Protein AF-A0A1I7TNX5-F1 (afdb_monomer_lite)

Structure (mmCIF, N/CA/C/O backbone):
data_AF-A0A1I7TNX5-F1
#
_entry.id   AF-A0A1I7TNX5-F1
#
loop_
_atom_site.group_PDB
_atom_site.id
_atom_site.type_symbol
_atom_site.label_atom_id
_atom_site.label_alt_id
_atom_site.label_comp_id
_atom_site.label_asym_id
_atom_site.label_entity_id
_atom_site.label_seq_id
_atom_site.pdbx_PDB_ins_code
_atom_site.Cartn_x
_atom_site.Cartn_y
_atom_site.Cartn_z
_atom_site.occupancy
_atom_site.B_iso_or_equiv
_atom_site.auth_seq_id
_atom_site.auth_comp_id
_atom_site.auth_asym_id
_atom_site.auth_atom_id
_atom_site.pdbx_PDB_model_num
ATOM 1 N N . MET A 1 1 ? -37.235 -33.288 16.987 1.00 38.38 1 MET A N 1
ATOM 2 C CA . MET A 1 1 ? -37.243 -32.022 17.746 1.00 38.38 1 MET A CA 1
ATOM 3 C C . MET A 1 1 ? -36.461 -31.014 16.923 1.00 38.38 1 MET A C 1
ATOM 5 O O . MET A 1 1 ? -35.243 -31.082 16.894 1.00 38.38 1 MET A O 1
ATOM 9 N N . VAL A 1 2 ? -37.167 -30.202 16.139 1.00 33.69 2 VAL A N 1
ATOM 10 C CA . VAL A 1 2 ? -36.585 -29.165 15.278 1.00 33.69 2 VAL A CA 1
ATOM 11 C C . VAL A 1 2 ? -36.955 -27.846 15.932 1.00 33.69 2 VAL A C 1
ATOM 13 O O . VAL A 1 2 ? -38.139 -27.547 16.067 1.00 33.69 2 VAL A O 1
ATOM 16 N N . VAL A 1 3 ? -35.959 -27.113 16.420 1.00 40.59 3 VAL A N 1
ATOM 17 C CA . VAL A 1 3 ? -36.175 -25.770 16.958 1.00 40.59 3 VAL A CA 1
ATOM 18 C C . VAL A 1 3 ? -36.144 -24.814 15.774 1.00 40.59 3 VAL A C 1
ATOM 20 O O . VAL A 1 3 ? -35.089 -24.525 15.219 1.00 40.59 3 VAL A O 1
ATOM 23 N N . LEU A 1 4 ? -37.336 -24.389 15.365 1.00 44.91 4 LEU A N 1
ATOM 24 C CA . LEU A 1 4 ? -37.563 -23.290 14.439 1.00 44.91 4 LEU A CA 1
ATOM 25 C C . LEU A 1 4 ? -37.345 -21.974 15.195 1.00 44.91 4 LEU A C 1
ATOM 27 O O . LEU A 1 4 ? -38.211 -21.553 15.958 1.00 44.91 4 LEU A O 1
ATOM 31 N N . CYS A 1 5 ? -36.212 -21.320 14.961 1.00 46.84 5 CYS A N 1
ATOM 32 C CA . CYS A 1 5 ? -36.101 -19.873 15.105 1.00 46.84 5 CYS A CA 1
ATOM 33 C C . CYS A 1 5 ? -35.783 -19.326 13.715 1.00 46.84 5 CYS A C 1
ATOM 35 O O . CYS A 1 5 ? -34.717 -19.600 13.178 1.00 46.84 5 CYS A O 1
ATOM 37 N N . SER A 1 6 ? -36.771 -18.633 13.148 1.00 45.72 6 SER A N 1
ATOM 38 C CA . SER A 1 6 ? -36.735 -17.770 11.962 1.00 45.72 6 SER A CA 1
ATOM 39 C C . SER A 1 6 ? -35.336 -17.436 11.436 1.00 45.72 6 SER A C 1
ATOM 41 O O . SER A 1 6 ? -34.533 -16.843 12.158 1.00 45.72 6 SER A O 1
ATOM 43 N N . ASP A 1 7 ? -35.104 -17.773 10.166 1.00 41.88 7 ASP A N 1
ATOM 44 C CA . ASP A 1 7 ? -33.885 -17.545 9.388 1.00 41.88 7 ASP A CA 1
ATOM 45 C C . ASP A 1 7 ? -33.467 -16.064 9.353 1.00 41.88 7 ASP A C 1
ATOM 47 O O . ASP A 1 7 ? -33.683 -15.342 8.380 1.00 41.88 7 ASP A O 1
ATOM 51 N N . ILE A 1 8 ? -32.826 -15.594 10.420 1.00 45.19 8 ILE A N 1
ATOM 52 C CA . ILE A 1 8 ? -31.963 -14.420 10.378 1.00 45.19 8 ILE A CA 1
ATOM 53 C C . ILE A 1 8 ? -30.569 -14.951 10.075 1.00 45.19 8 ILE A C 1
ATOM 55 O O . ILE A 1 8 ? -29.835 -15.387 10.962 1.00 45.19 8 ILE A O 1
ATOM 59 N N . VAL A 1 9 ? -30.188 -14.904 8.801 1.00 44.41 9 VAL A N 1
ATOM 60 C CA . VAL A 1 9 ? -28.773 -14.924 8.437 1.00 44.41 9 VAL A CA 1
ATOM 61 C C . VAL A 1 9 ? -28.181 -13.633 8.997 1.00 44.41 9 VAL A C 1
ATOM 63 O O . VAL A 1 9 ? -28.333 -12.565 8.406 1.00 44.41 9 VAL A O 1
ATOM 66 N N . PHE A 1 10 ? -27.537 -13.708 10.162 1.00 41.28 10 PHE A N 1
ATOM 67 C CA . PHE A 1 10 ? -26.673 -12.631 10.633 1.00 41.28 10 PHE A CA 1
ATOM 68 C C . PHE A 1 10 ? -25.491 -12.543 9.664 1.00 41.28 10 PHE A C 1
ATOM 70 O O . PHE A 1 10 ? -24.465 -13.198 9.837 1.00 41.28 10 PHE A O 1
ATOM 77 N N . VAL A 1 11 ? -25.634 -11.733 8.615 1.00 52.12 11 VAL A N 1
ATOM 78 C CA . VAL A 1 11 ? -24.480 -11.195 7.899 1.00 52.12 11 VAL A CA 1
ATOM 79 C C . VAL A 1 11 ? -23.833 -10.234 8.886 1.00 52.12 11 VAL A C 1
ATOM 81 O O . VAL A 1 11 ? -24.220 -9.073 8.951 1.00 52.12 11 VAL A O 1
ATOM 84 N N . LEU A 1 12 ? -22.927 -10.728 9.732 1.00 57.03 12 LEU A N 1
ATOM 85 C CA . LEU A 1 12 ? -22.100 -9.857 10.562 1.00 57.03 12 LEU A CA 1
ATOM 86 C C . LEU A 1 12 ? -21.325 -8.952 9.594 1.00 57.03 12 LEU A C 1
ATOM 88 O O . LEU A 1 12 ? -20.493 -9.466 8.838 1.00 57.03 12 LEU A O 1
ATOM 92 N N . PRO A 1 13 ? -21.629 -7.641 9.532 1.00 75.00 13 PRO A N 1
ATOM 93 C CA . PRO A 1 13 ? -20.885 -6.747 8.665 1.00 75.00 13 PRO A CA 1
ATOM 94 C C . PRO A 1 13 ? -19.426 -6.787 9.113 1.00 75.00 13 PRO A C 1
ATOM 96 O O . PRO A 1 13 ? -19.141 -6.821 10.310 1.00 75.00 13 PRO A O 1
ATOM 99 N N . CYS A 1 14 ? -18.505 -6.840 8.150 1.00 82.00 14 CYS A N 1
ATOM 100 C CA . CYS A 1 14 ? -17.076 -6.832 8.439 1.00 82.00 14 CYS A CA 1
ATOM 101 C C . CYS A 1 14 ? -16.762 -5.660 9.393 1.00 82.00 14 CYS A C 1
ATOM 103 O O . CYS A 1 14 ? -17.048 -4.516 9.034 1.00 82.00 14 CYS A O 1
ATOM 105 N N . PRO A 1 15 ? -16.228 -5.926 10.601 1.00 87.62 15 PRO A N 1
ATOM 106 C CA . PRO A 1 15 ? -16.150 -4.926 11.667 1.00 87.62 15 PRO A CA 1
ATOM 107 C C . PRO A 1 15 ? -15.050 -3.892 11.420 1.00 87.62 15 PRO A C 1
ATOM 109 O O . PRO A 1 15 ? -14.964 -2.900 12.137 1.00 87.62 15 PRO A O 1
ATOM 112 N N . CYS A 1 16 ? -14.198 -4.128 10.420 1.00 89.94 16 CYS A N 1
ATOM 113 C CA . CYS A 1 16 ? -13.087 -3.251 10.126 1.00 89.94 16 CYS A CA 1
ATOM 114 C C . CYS A 1 16 ? -13.514 -1.955 9.442 1.00 89.94 16 CYS A C 1
ATOM 116 O O . CYS A 1 16 ? -14.254 -1.960 8.455 1.00 89.94 16 CYS A O 1
ATOM 118 N N . THR A 1 17 ? -12.959 -0.846 9.928 1.00 89.69 17 THR A N 1
ATOM 119 C CA . THR A 1 17 ? -13.123 0.470 9.298 1.00 89.69 17 THR A CA 1
ATOM 120 C C . THR A 1 17 ? -12.538 0.450 7.878 1.00 89.69 17 THR A C 1
ATOM 122 O O . THR A 1 17 ? -11.402 0.001 7.720 1.00 89.69 17 THR A O 1
ATOM 125 N N . PRO A 1 18 ? -13.257 0.927 6.845 1.00 88.31 18 PRO A N 1
ATOM 126 C CA . PRO A 1 18 ? -12.749 0.959 5.474 1.00 88.31 18 PRO A CA 1
ATOM 127 C C . PRO A 1 18 ? -11.436 1.736 5.328 1.00 88.31 18 PRO A C 1
ATOM 129 O O . PRO A 1 18 ? -11.254 2.782 5.946 1.00 88.31 18 PRO A O 1
ATOM 132 N N . VAL A 1 19 ? -10.557 1.241 4.455 1.00 91.50 19 VAL A N 1
ATOM 133 C CA . VAL A 1 19 ? -9.309 1.919 4.078 1.00 91.50 19 VAL A CA 1
ATOM 134 C C . VAL A 1 19 ? -9.602 2.971 3.012 1.00 91.50 19 VAL A C 1
ATOM 136 O O . VAL A 1 19 ? -10.306 2.693 2.039 1.00 91.50 19 VAL A O 1
ATOM 139 N N . LEU A 1 20 ? -9.035 4.161 3.166 1.00 92.00 20 LEU A N 1
ATOM 140 C CA . LEU A 1 20 ? -9.136 5.261 2.211 1.00 92.00 20 LEU A CA 1
ATOM 141 C C . LEU A 1 20 ? -7.831 5.435 1.421 1.00 92.00 20 LEU A C 1
ATOM 143 O O . LEU A 1 20 ? -6.852 4.710 1.599 1.00 92.00 20 LEU A O 1
ATOM 147 N N . THR A 1 21 ? -7.826 6.389 0.497 1.00 92.00 21 THR A N 1
ATOM 148 C CA . THR A 1 21 ? -6.630 6.757 -0.267 1.00 92.00 21 THR A CA 1
ATOM 149 C C . THR A 1 21 ? -6.044 8.051 0.246 1.00 92.00 21 THR A C 1
ATOM 151 O O . THR A 1 21 ? -6.786 9.011 0.445 1.00 92.00 21 THR A O 1
ATOM 154 N N . ILE A 1 22 ? -4.718 8.110 0.315 1.00 92.44 22 ILE A N 1
ATOM 155 C CA . ILE A 1 22 ? -4.005 9.360 0.579 1.00 92.44 22 ILE A CA 1
ATOM 156 C C . ILE A 1 22 ? -4.209 10.288 -0.626 1.00 92.44 22 ILE A C 1
ATOM 158 O O . ILE A 1 22 ? -3.890 9.915 -1.754 1.00 92.44 22 ILE A O 1
ATOM 162 N N . GLN A 1 23 ? -4.761 11.482 -0.398 1.00 84.69 23 GLN A N 1
ATOM 163 C CA . GLN A 1 23 ? -5.118 12.432 -1.468 1.00 84.69 23 GLN A CA 1
ATOM 164 C C . GLN A 1 23 ? -4.095 13.559 -1.677 1.00 84.69 23 GLN A C 1
ATOM 166 O O . GLN A 1 23 ? -4.121 14.225 -2.708 1.00 84.69 23 GLN A O 1
ATOM 171 N N . ASN A 1 24 ? -3.214 13.819 -0.706 1.00 81.81 24 ASN A N 1
ATOM 172 C CA . ASN A 1 24 ? -2.269 14.940 -0.748 1.00 81.81 24 ASN A CA 1
ATOM 173 C C . ASN A 1 24 ? -0.895 14.516 -0.206 1.00 81.81 24 ASN A C 1
ATOM 175 O O . ASN A 1 24 ? -0.812 13.741 0.744 1.00 81.81 24 ASN A O 1
ATOM 179 N N . THR A 1 25 ? 0.183 15.057 -0.773 1.00 76.69 25 THR A N 1
ATOM 180 C CA . THR A 1 25 ? 1.563 14.854 -0.308 1.00 76.69 25 THR A CA 1
ATOM 181 C C . THR A 1 25 ? 1.789 15.317 1.125 1.00 76.69 25 THR A C 1
ATOM 183 O O . THR A 1 25 ? 2.547 14.684 1.856 1.00 76.69 25 THR A O 1
ATOM 186 N N . THR A 1 26 ? 1.106 16.377 1.568 1.00 82.94 26 THR A N 1
ATOM 187 C CA . THR A 1 26 ? 1.220 16.868 2.951 1.00 82.94 26 THR A CA 1
ATOM 188 C C . THR A 1 26 ? 0.644 15.893 3.970 1.00 82.94 26 THR A C 1
ATOM 190 O O . THR A 1 26 ? 1.084 15.897 5.117 1.00 82.94 26 THR A O 1
ATOM 193 N N . ALA A 1 27 ? -0.294 15.034 3.558 1.00 81.75 27 ALA A N 1
ATOM 194 C CA . ALA A 1 27 ? -0.857 14.003 4.422 1.00 81.75 27 ALA A CA 1
ATOM 195 C C . ALA A 1 27 ? 0.149 12.880 4.709 1.00 81.75 27 ALA A C 1
ATOM 197 O O . ALA A 1 27 ? 0.018 12.195 5.719 1.00 81.75 27 ALA A O 1
ATOM 198 N N . CYS A 1 28 ? 1.180 12.710 3.868 1.00 88.62 28 CYS A N 1
ATOM 199 C CA . CYS A 1 28 ? 2.212 11.708 4.104 1.00 88.62 28 CYS A CA 1
ATOM 200 C C . CYS A 1 28 ? 3.641 12.233 3.862 1.00 88.62 28 CYS A C 1
ATOM 202 O O . CYS A 1 28 ? 4.263 11.917 2.844 1.00 88.62 28 CYS A O 1
ATOM 204 N N . PRO A 1 29 ? 4.219 12.982 4.824 1.00 89.25 29 PRO A N 1
ATOM 205 C CA . PRO A 1 29 ? 5.562 13.554 4.700 1.00 89.25 29 PRO A CA 1
ATOM 206 C C . PRO A 1 29 ? 6.672 12.517 4.477 1.00 89.25 29 PRO A C 1
ATOM 208 O O . PRO A 1 29 ? 7.672 12.822 3.831 1.00 89.25 29 PRO A O 1
ATOM 211 N N . ALA A 1 30 ? 6.492 11.279 4.960 1.00 91.00 30 ALA A N 1
ATOM 212 C CA . ALA A 1 30 ? 7.470 10.202 4.789 1.00 91.00 30 ALA A CA 1
ATOM 213 C C . ALA A 1 30 ? 7.681 9.800 3.317 1.00 91.00 30 ALA A C 1
ATOM 215 O O . ALA A 1 30 ? 8.687 9.170 2.997 1.00 91.00 30 ALA A O 1
ATOM 216 N N . ALA A 1 31 ? 6.770 10.184 2.414 1.00 88.12 31 ALA A N 1
ATOM 217 C CA . ALA A 1 31 ? 6.924 9.986 0.976 1.00 88.12 31 ALA A CA 1
ATOM 218 C C . ALA A 1 31 ? 7.904 10.982 0.317 1.00 88.12 31 ALA A C 1
ATOM 220 O O . ALA A 1 31 ? 8.084 10.942 -0.898 1.00 88.12 31 ALA A O 1
ATOM 221 N N . ASN A 1 32 ? 8.560 11.861 1.088 1.00 88.44 32 ASN A N 1
ATOM 222 C CA . ASN A 1 32 ? 9.643 12.747 0.636 1.00 88.44 32 ASN A CA 1
ATOM 223 C C . ASN A 1 32 ? 9.277 13.617 -0.582 1.00 88.44 32 ASN A C 1
ATOM 225 O O . ASN A 1 32 ? 10.067 13.776 -1.509 1.00 88.44 32 ASN A O 1
ATOM 229 N N . GLY A 1 33 ? 8.061 14.171 -0.591 1.00 84.75 33 GLY A N 1
ATOM 230 C CA . GLY A 1 33 ? 7.584 15.065 -1.653 1.00 84.75 33 GLY A CA 1
ATOM 231 C C . GLY A 1 33 ? 7.073 14.367 -2.918 1.00 84.75 33 GLY A C 1
ATOM 232 O O . GLY A 1 33 ? 6.608 15.059 -3.826 1.00 84.75 33 GLY A O 1
ATOM 233 N N . LYS A 1 34 ? 7.106 13.029 -2.975 1.00 89.81 34 LYS A N 1
ATOM 234 C CA . LYS A 1 34 ? 6.461 12.252 -4.043 1.00 89.81 34 LYS A CA 1
ATOM 235 C C . LYS A 1 34 ? 4.948 12.421 -4.013 1.00 89.81 34 LYS A C 1
ATOM 237 O O . LYS A 1 34 ? 4.366 12.630 -2.947 1.00 89.81 34 LYS A O 1
ATOM 242 N N . GLN A 1 35 ? 4.310 12.297 -5.171 1.00 91.62 35 GLN A N 1
ATOM 243 C CA . GLN A 1 35 ? 2.867 12.488 -5.316 1.00 91.62 35 GLN A CA 1
ATOM 244 C C . GLN A 1 35 ? 2.117 11.177 -5.069 1.00 91.62 35 GLN A C 1
ATOM 246 O O . GLN A 1 35 ? 2.520 10.147 -5.618 1.00 91.62 35 GLN A O 1
ATOM 251 N N . PRO A 1 36 ? 1.032 11.175 -4.268 1.00 92.38 36 PRO A N 1
ATOM 252 C CA . PRO A 1 36 ? 0.213 9.989 -4.125 1.00 92.38 36 PRO A CA 1
ATOM 253 C C . PRO A 1 36 ? -0.504 9.699 -5.443 1.00 92.38 36 PRO A C 1
ATOM 255 O O . PRO A 1 36 ? -1.026 10.577 -6.127 1.00 92.38 36 PRO A O 1
ATOM 258 N N . PHE A 1 37 ? -0.560 8.423 -5.769 1.00 89.69 37 PHE A N 1
ATOM 259 C CA . PHE A 1 37 ? -1.265 7.872 -6.895 1.00 89.69 37 PHE A CA 1
ATOM 260 C C . PHE A 1 37 ? -2.115 6.707 -6.431 1.00 89.69 37 PHE A C 1
ATOM 262 O O . PHE A 1 37 ? -1.681 5.797 -5.718 1.00 89.69 37 PHE A O 1
ATOM 269 N N . THR A 1 38 ? -3.348 6.722 -6.904 1.00 78.62 38 THR A N 1
ATOM 270 C CA . THR A 1 38 ? -4.265 5.614 -6.746 1.00 78.62 38 THR A CA 1
ATOM 271 C C . THR A 1 38 ? -5.119 5.518 -7.994 1.00 78.62 38 THR A C 1
ATOM 273 O O . THR A 1 38 ? -5.691 6.504 -8.458 1.00 78.62 38 THR A O 1
ATOM 276 N N . VAL A 1 39 ? -5.204 4.320 -8.571 1.00 73.75 39 VAL A N 1
ATOM 277 C CA . VAL A 1 39 ? -6.064 4.090 -9.739 1.00 73.75 39 VAL A CA 1
ATOM 278 C C . VAL A 1 39 ? -7.532 4.183 -9.322 1.00 73.75 39 VAL A C 1
ATOM 280 O O . VAL A 1 39 ? -8.371 4.629 -10.104 1.00 73.75 39 VAL A O 1
ATOM 283 N N . ARG A 1 40 ? -7.852 3.710 -8.107 1.00 77.19 40 ARG A N 1
ATOM 284 C CA . ARG A 1 40 ? -9.202 3.640 -7.534 1.00 77.19 40 ARG A CA 1
ATOM 285 C C . ARG A 1 40 ? -9.136 3.625 -6.011 1.00 77.19 40 ARG A C 1
ATOM 287 O O . ARG A 1 40 ? -8.222 3.039 -5.438 1.00 77.19 40 ARG A O 1
ATOM 294 N N . THR A 1 41 ? -10.165 4.167 -5.367 1.00 79.19 41 THR A N 1
ATOM 295 C CA . THR A 1 41 ? -10.388 3.986 -3.928 1.00 79.19 41 THR A CA 1
ATOM 296 C C . THR A 1 41 ? -10.384 2.491 -3.565 1.00 79.19 41 THR A C 1
ATOM 298 O O . THR A 1 41 ? -10.972 1.703 -4.318 1.00 79.19 41 THR A O 1
ATOM 301 N N . PRO A 1 42 ? -9.738 2.084 -2.449 1.00 82.31 42 PRO A N 1
ATOM 302 C CA . PRO A 1 42 ? -9.768 0.724 -1.947 1.00 82.31 42 PRO A CA 1
ATOM 303 C C . PRO A 1 42 ? -11.190 0.189 -1.929 1.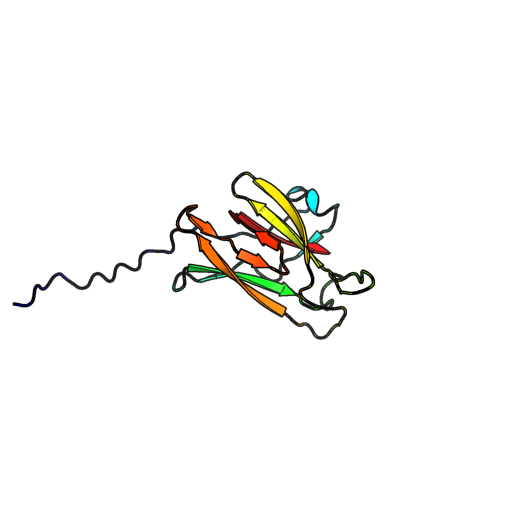00 82.31 42 PRO A C 1
ATOM 305 O O . PRO A 1 42 ? -12.111 0.817 -1.406 1.00 82.31 42 PRO A O 1
ATOM 308 N N . TYR A 1 43 ? -11.374 -0.979 -2.528 1.00 83.38 43 TYR A N 1
ATOM 309 C CA . TYR A 1 43 ? -12.675 -1.614 -2.559 1.00 83.38 43 TYR A CA 1
ATOM 310 C C . TYR A 1 43 ? -12.847 -2.491 -1.321 1.00 83.38 43 TYR A C 1
ATOM 312 O O . TYR A 1 43 ? -12.047 -3.394 -1.068 1.00 83.38 43 TYR A O 1
ATOM 320 N N . PHE A 1 44 ? -13.913 -2.244 -0.567 1.00 82.69 44 PHE A N 1
ATOM 321 C CA . PHE A 1 44 ? -14.282 -3.037 0.597 1.00 82.69 44 PHE A CA 1
ATOM 322 C C . PHE A 1 44 ? -15.108 -4.261 0.175 1.00 82.69 44 PHE A C 1
ATOM 324 O O . PHE A 1 44 ? -16.277 -4.156 -0.199 1.00 82.69 44 PHE A O 1
ATOM 331 N N . LEU A 1 45 ? -14.498 -5.446 0.242 1.00 81.94 45 LEU A N 1
ATOM 332 C CA . LEU A 1 45 ? -15.157 -6.735 0.014 1.00 81.94 45 LEU A CA 1
ATOM 333 C C . LEU A 1 45 ? -15.849 -7.193 1.299 1.00 81.94 45 LEU A C 1
ATOM 335 O O . LEU A 1 45 ? -15.308 -8.022 2.032 1.00 81.94 45 LEU A O 1
ATOM 339 N N . ALA A 1 46 ? -17.060 -6.697 1.554 1.00 73.38 46 ALA A N 1
ATOM 340 C CA . ALA A 1 46 ? -17.816 -7.013 2.771 1.00 73.38 46 ALA A CA 1
ATOM 341 C C . ALA A 1 46 ? -18.010 -8.527 3.001 1.00 73.38 46 ALA A C 1
ATOM 343 O O . ALA A 1 46 ? -17.895 -8.993 4.129 1.00 73.38 46 ALA A O 1
ATOM 344 N N . SER A 1 47 ? -18.221 -9.311 1.935 1.00 76.94 47 SER A N 1
ATOM 345 C CA . SER A 1 47 ? -18.441 -10.767 2.015 1.00 76.94 47 SER A CA 1
ATOM 346 C C . SER A 1 47 ? -17.216 -11.575 2.444 1.00 76.94 47 SER A C 1
ATOM 348 O O . SER A 1 47 ? -17.354 -12.716 2.875 1.00 76.94 47 SER A O 1
ATOM 350 N N . ARG A 1 48 ? -16.012 -11.011 2.297 1.00 82.00 48 ARG A N 1
ATOM 351 C CA . ARG A 1 48 ? -14.745 -11.666 2.661 1.00 82.00 48 ARG A CA 1
ATOM 352 C C . ARG A 1 48 ? -13.942 -10.883 3.695 1.00 82.00 48 ARG A C 1
ATOM 354 O O . ARG A 1 48 ? -12.868 -11.328 4.073 1.00 82.00 48 ARG A O 1
ATOM 361 N N . CYS A 1 49 ? -14.458 -9.734 4.122 1.00 87.88 49 CYS A N 1
ATOM 362 C CA . CYS A 1 49 ? -13.815 -8.820 5.051 1.00 87.88 49 CYS A CA 1
ATOM 363 C C . CYS A 1 49 ? -12.372 -8.473 4.632 1.00 87.88 49 CYS A C 1
ATOM 365 O O . CYS A 1 49 ? -11.424 -8.615 5.403 1.00 87.88 49 CYS A O 1
ATOM 367 N N . PHE A 1 50 ? -12.224 -8.033 3.373 1.00 91.56 50 PHE A N 1
ATOM 368 C CA . PHE A 1 50 ? -10.960 -7.557 2.801 1.00 91.56 50 PHE A CA 1
ATOM 369 C C . PHE A 1 50 ? -11.074 -6.112 2.318 1.00 91.56 50 PHE A C 1
ATOM 371 O O . PHE A 1 50 ? -12.067 -5.745 1.686 1.00 91.56 50 PHE A O 1
ATOM 378 N N . ALA A 1 51 ? -10.007 -5.339 2.498 1.00 91.44 51 ALA A N 1
ATOM 379 C CA . ALA A 1 51 ? -9.765 -4.129 1.722 1.00 91.44 51 ALA A CA 1
ATOM 380 C C . ALA A 1 51 ? -8.879 -4.479 0.518 1.00 91.44 51 ALA A C 1
ATOM 382 O O . ALA A 1 51 ? -7.763 -4.970 0.679 1.00 91.44 51 ALA A O 1
ATOM 383 N N . SER A 1 52 ? -9.377 -4.269 -0.698 1.00 91.56 52 SER A N 1
ATOM 384 C CA . SER A 1 52 ? -8.621 -4.498 -1.931 1.00 91.56 52 SER A CA 1
ATOM 385 C C . SER A 1 52 ? -8.053 -3.194 -2.473 1.00 91.56 52 SER A C 1
ATOM 387 O O . SER A 1 52 ? -8.820 -2.302 -2.833 1.00 91.56 52 SER A O 1
ATOM 389 N N . ILE A 1 53 ? -6.734 -3.121 -2.634 1.00 90.25 53 ILE A N 1
ATOM 390 C CA . ILE A 1 53 ? -6.044 -2.006 -3.294 1.00 90.25 53 ILE A CA 1
ATOM 391 C C . ILE A 1 53 ? -5.440 -2.478 -4.614 1.00 90.25 53 ILE A C 1
ATOM 393 O O . ILE A 1 53 ? -4.965 -3.610 -4.728 1.00 90.25 53 ILE A O 1
ATOM 397 N N . ILE A 1 54 ? -5.499 -1.611 -5.623 1.00 90.31 54 ILE A N 1
ATOM 398 C CA . ILE A 1 54 ? -4.908 -1.846 -6.939 1.00 90.31 54 ILE A CA 1
ATOM 399 C C . ILE A 1 54 ? -3.652 -0.987 -7.052 1.00 90.31 54 ILE A C 1
ATOM 401 O O . ILE A 1 54 ? -3.746 0.239 -7.050 1.00 90.31 54 ILE A O 1
ATOM 405 N N . PHE A 1 55 ? -2.504 -1.640 -7.187 1.00 89.88 55 PHE A N 1
ATOM 406 C CA . PHE A 1 55 ? -1.220 -0.996 -7.448 1.00 89.88 55 PHE A CA 1
ATOM 407 C C . PHE A 1 55 ? -0.853 -1.138 -8.918 1.00 89.88 55 PHE A C 1
ATOM 409 O O . PHE A 1 55 ? -1.109 -2.183 -9.526 1.00 89.88 55 PHE A O 1
ATOM 416 N N . GLU A 1 56 ? -0.241 -0.106 -9.492 1.00 90.56 56 GLU A N 1
ATOM 417 C CA . GLU A 1 56 ? 0.329 -0.209 -10.828 1.00 90.56 56 GLU A CA 1
ATOM 418 C C . GLU A 1 56 ? 1.704 -0.881 -10.732 1.00 90.56 56 GLU A C 1
ATOM 420 O O . GLU A 1 56 ? 2.595 -0.442 -10.006 1.00 90.56 56 GLU A O 1
ATOM 425 N N . ALA A 1 57 ? 1.860 -1.981 -11.462 1.00 89.25 57 ALA A N 1
ATOM 426 C CA . ALA A 1 57 ? 3.065 -2.806 -11.509 1.00 89.25 57 ALA A CA 1
ATOM 427 C C . ALA A 1 57 ? 3.977 -2.448 -12.694 1.00 89.25 57 ALA A C 1
ATOM 429 O O . ALA A 1 57 ? 4.862 -3.218 -13.071 1.00 89.25 57 ALA A O 1
ATOM 430 N N . SER A 1 58 ? 3.699 -1.311 -13.327 1.00 89.12 58 SER A N 1
ATOM 431 C CA . SER A 1 58 ? 4.362 -0.794 -14.518 1.00 89.12 58 SER A CA 1
ATOM 432 C C . SER A 1 58 ? 4.444 0.733 -14.436 1.00 89.12 58 SER A C 1
ATOM 434 O O . SER A 1 58 ? 3.806 1.330 -13.575 1.00 89.12 58 SER A O 1
ATOM 436 N N . ASN A 1 59 ? 5.183 1.363 -15.343 1.00 88.06 59 ASN A N 1
ATOM 437 C CA . ASN A 1 59 ? 5.292 2.817 -15.474 1.00 88.06 59 ASN A CA 1
ATOM 438 C C . ASN A 1 59 ? 4.394 3.353 -16.606 1.00 88.06 59 ASN A C 1
ATOM 440 O O . ASN A 1 59 ? 4.813 4.200 -17.393 1.00 88.06 59 ASN A O 1
ATOM 444 N N . PHE A 1 60 ? 3.185 2.807 -16.771 1.00 88.06 60 PHE A N 1
ATOM 445 C CA . PHE A 1 60 ? 2.324 3.181 -17.895 1.00 88.06 60 PHE A CA 1
ATOM 446 C C . PHE A 1 60 ? 1.701 4.567 -17.695 1.00 88.06 60 PHE A C 1
ATOM 448 O O . PHE A 1 60 ? 1.666 5.357 -18.636 1.00 88.06 60 PHE A O 1
ATOM 455 N N . ARG A 1 61 ? 1.222 4.880 -16.484 1.00 88.56 61 ARG A N 1
ATOM 456 C CA . ARG A 1 61 ? 0.632 6.196 -16.171 1.00 88.56 61 ARG A CA 1
ATOM 457 C C . ARG A 1 61 ? 1.617 7.198 -15.599 1.00 88.56 61 ARG A C 1
ATOM 459 O O . ARG A 1 61 ? 1.504 8.378 -15.909 1.00 88.56 61 ARG A O 1
ATOM 466 N N . GLN A 1 62 ? 2.514 6.746 -14.729 1.00 90.81 62 GLN A N 1
ATOM 467 C CA . GLN A 1 62 ? 3.511 7.581 -14.058 1.00 90.81 62 GLN A CA 1
ATOM 468 C C . GLN A 1 62 ? 4.813 6.804 -13.881 1.00 90.81 62 GLN A C 1
ATOM 470 O O . GLN A 1 62 ? 4.848 5.584 -14.033 1.00 90.81 62 GLN A O 1
ATOM 475 N N . ASN A 1 63 ? 5.880 7.515 -13.526 1.00 89.94 63 ASN A N 1
ATOM 476 C CA . ASN A 1 63 ? 7.178 6.917 -13.245 1.00 89.94 63 ASN A CA 1
ATOM 477 C C . ASN A 1 63 ? 7.284 6.466 -11.775 1.00 89.94 63 ASN A C 1
ATOM 479 O O . ASN A 1 63 ? 7.882 7.146 -10.948 1.00 89.94 63 ASN A O 1
ATOM 483 N N . PHE A 1 64 ? 6.683 5.323 -11.455 1.00 89.69 64 PHE A N 1
ATOM 484 C CA . PHE A 1 64 ? 6.657 4.730 -10.115 1.00 89.69 64 PHE A CA 1
ATOM 485 C C . PHE A 1 64 ? 7.943 4.012 -9.716 1.00 89.69 64 PHE A C 1
ATOM 487 O O . PHE A 1 64 ? 8.198 3.865 -8.519 1.00 89.69 64 PHE A O 1
ATOM 494 N N . PHE A 1 65 ? 8.688 3.488 -10.693 1.00 91.06 65 PHE A N 1
ATOM 495 C CA . PHE A 1 65 ? 9.770 2.540 -10.438 1.00 91.06 65 PHE A CA 1
ATOM 496 C C . PHE A 1 65 ? 11.161 3.141 -10.651 1.00 91.06 65 PHE A C 1
ATOM 498 O O . PHE A 1 65 ? 11.483 3.617 -11.739 1.00 91.06 65 PHE A O 1
ATOM 505 N N . SER A 1 66 ? 12.025 3.012 -9.645 1.00 90.31 66 SER A N 1
ATOM 506 C CA . SER A 1 66 ? 13.466 3.268 -9.740 1.00 90.31 66 SER A CA 1
ATOM 507 C C . SER A 1 66 ? 14.256 1.963 -9.607 1.00 90.31 66 SER A C 1
ATOM 509 O O . SER A 1 66 ? 13.843 1.039 -8.911 1.00 90.31 66 SER A O 1
ATOM 511 N N . PHE A 1 67 ? 15.388 1.849 -10.304 1.00 89.19 67 PHE A N 1
ATOM 512 C CA . PHE A 1 67 ? 16.258 0.674 -10.205 1.00 89.19 67 PHE A CA 1
ATOM 513 C C . PHE A 1 67 ? 17.347 0.910 -9.158 1.00 89.19 67 PHE A C 1
ATOM 515 O O . PHE A 1 67 ? 18.067 1.903 -9.243 1.00 89.19 67 PHE A 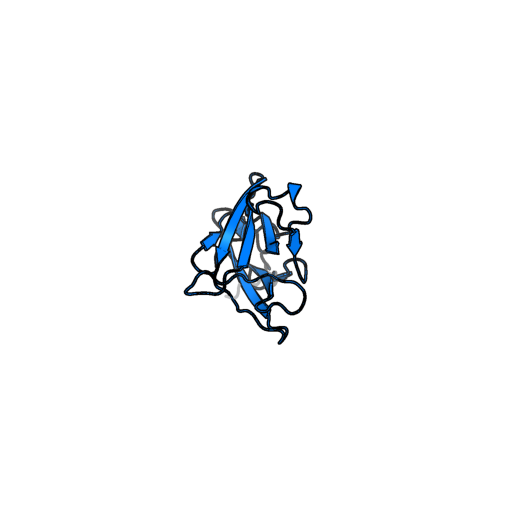O 1
ATOM 522 N N . ASN A 1 68 ? 17.494 -0.001 -8.195 1.00 88.12 68 ASN A N 1
ATOM 523 C CA . ASN A 1 68 ? 18.495 0.121 -7.127 1.00 88.12 68 ASN A CA 1
ATOM 524 C C . ASN A 1 68 ? 19.777 -0.703 -7.362 1.00 88.12 68 ASN A C 1
ATOM 526 O O . ASN A 1 68 ? 20.574 -0.859 -6.442 1.00 88.12 68 ASN A O 1
ATOM 530 N N . GLY A 1 69 ? 19.955 -1.275 -8.557 1.00 86.81 69 GLY A N 1
ATOM 531 C CA . GLY A 1 69 ? 21.048 -2.204 -8.871 1.00 86.81 69 GLY A CA 1
ATOM 532 C C . GLY A 1 69 ? 20.628 -3.677 -8.885 1.00 86.81 69 GLY A C 1
ATOM 533 O O . GLY A 1 69 ? 21.245 -4.465 -9.597 1.00 86.81 69 GLY A O 1
ATOM 534 N N . THR A 1 70 ? 19.547 -4.034 -8.182 1.00 87.12 70 THR A N 1
ATOM 535 C CA . THR A 1 70 ? 19.052 -5.422 -8.088 1.00 87.12 70 THR A CA 1
ATOM 536 C C . THR A 1 70 ? 17.580 -5.539 -8.468 1.00 87.12 70 THR A C 1
ATOM 538 O O . THR A 1 70 ? 17.198 -6.461 -9.181 1.00 87.12 70 THR A O 1
ATOM 541 N N . ASN A 1 71 ? 16.744 -4.609 -8.006 1.00 88.19 71 ASN A N 1
ATOM 542 C CA . ASN A 1 71 ? 15.296 -4.640 -8.173 1.00 88.19 71 ASN A CA 1
ATOM 543 C C . ASN A 1 71 ? 14.766 -3.288 -8.654 1.00 88.19 71 ASN A C 1
ATOM 545 O O . ASN A 1 71 ? 15.371 -2.238 -8.422 1.00 88.19 71 ASN A O 1
ATOM 549 N N . TYR A 1 72 ? 13.589 -3.328 -9.275 1.00 90.38 72 TYR A N 1
ATOM 550 C CA . TYR A 1 72 ? 12.762 -2.146 -9.465 1.00 90.38 72 TYR A CA 1
ATOM 551 C C . TYR A 1 72 ? 11.926 -1.908 -8.210 1.00 90.38 72 TYR A C 1
ATOM 553 O O . TYR A 1 72 ? 11.213 -2.797 -7.748 1.00 90.38 72 TYR A O 1
ATOM 561 N N . LEU A 1 73 ? 12.025 -0.705 -7.662 1.00 91.94 73 LEU A N 1
ATOM 562 C CA . LEU A 1 73 ? 11.380 -0.305 -6.423 1.00 91.94 73 LEU A CA 1
ATOM 563 C C . LEU A 1 73 ? 10.340 0.768 -6.691 1.00 91.94 73 LEU A C 1
ATOM 565 O O . LEU A 1 73 ? 10.610 1.713 -7.424 1.00 91.94 73 LEU A O 1
ATOM 569 N N . THR A 1 74 ? 9.183 0.645 -6.052 1.00 92.56 74 THR A N 1
ATOM 570 C CA . THR A 1 74 ? 8.168 1.698 -5.984 1.00 92.56 74 THR A CA 1
ATOM 571 C C . THR A 1 74 ? 7.910 2.065 -4.533 1.00 92.56 74 THR A C 1
ATOM 573 O O . THR A 1 74 ? 8.000 1.212 -3.649 1.00 92.56 74 THR A O 1
ATOM 576 N N . THR A 1 75 ? 7.593 3.331 -4.278 1.00 93.75 75 THR A N 1
ATOM 577 C CA . THR A 1 75 ? 7.295 3.802 -2.927 1.00 93.75 75 THR A CA 1
ATOM 578 C C . THR A 1 75 ? 5.817 3.591 -2.630 1.00 93.75 75 THR A C 1
ATOM 580 O O . THR A 1 75 ? 4.953 4.090 -3.348 1.00 93.75 75 THR A O 1
ATOM 583 N N . ILE A 1 76 ? 5.520 2.880 -1.548 1.00 93.94 76 ILE A N 1
ATOM 584 C CA . ILE A 1 76 ? 4.176 2.772 -0.978 1.00 93.94 76 ILE A CA 1
ATOM 585 C C . ILE A 1 76 ? 4.161 3.553 0.325 1.00 93.94 76 ILE A C 1
ATOM 587 O O . ILE A 1 76 ? 5.068 3.406 1.145 1.00 93.94 76 ILE A O 1
ATOM 591 N N . GLY A 1 77 ? 3.133 4.373 0.513 1.00 94.19 77 GLY A N 1
ATOM 592 C CA . GLY A 1 77 ? 2.901 5.091 1.757 1.00 94.19 77 GLY A CA 1
ATOM 593 C C . GLY A 1 77 ? 1.538 4.759 2.337 1.00 94.19 77 GLY A C 1
ATOM 594 O O . GLY A 1 77 ? 0.578 4.524 1.601 1.00 94.19 77 GLY A O 1
ATOM 595 N N . TRP A 1 78 ? 1.469 4.727 3.660 1.00 94.75 78 TRP A N 1
ATOM 596 C CA . TRP A 1 78 ? 0.253 4.460 4.406 1.00 94.75 78 TRP A CA 1
ATOM 597 C C . TRP A 1 78 ? 0.175 5.309 5.667 1.00 94.75 78 TRP A C 1
ATOM 599 O O . TRP A 1 78 ? 1.195 5.727 6.215 1.00 94.75 78 TRP A O 1
ATOM 609 N N . ILE A 1 79 ? -1.051 5.556 6.112 1.00 95.12 79 ILE A N 1
ATOM 610 C CA . ILE A 1 79 ? -1.366 6.255 7.354 1.00 95.12 79 ILE A CA 1
ATOM 611 C C . ILE A 1 79 ? -2.093 5.260 8.255 1.00 95.12 79 ILE A C 1
ATOM 613 O O . ILE A 1 79 ? -3.031 4.591 7.806 1.00 95.12 79 ILE A O 1
ATOM 617 N N . ASP A 1 80 ? -1.629 5.129 9.495 1.00 94.19 80 ASP A N 1
ATOM 618 C CA . ASP A 1 80 ? -2.304 4.313 10.506 1.00 94.19 80 ASP A CA 1
ATOM 619 C C . ASP A 1 80 ? -3.498 5.049 11.144 1.00 94.19 80 ASP A C 1
ATOM 621 O O . ASP A 1 80 ? -3.751 6.222 10.858 1.00 94.19 80 ASP A O 1
ATOM 625 N N . SER A 1 81 ? -4.263 4.398 12.025 1.00 91.31 81 SER A N 1
ATOM 626 C CA . SER A 1 81 ? -5.425 5.052 12.643 1.00 91.31 81 SER A CA 1
ATOM 627 C C . SER A 1 81 ? -5.073 6.197 13.596 1.00 91.31 81 SER A C 1
ATOM 629 O O . SER A 1 81 ? -5.955 6.986 13.940 1.00 91.31 81 SER A O 1
ATOM 631 N N . THR A 1 82 ? -3.801 6.330 13.989 1.00 93.38 82 THR A N 1
ATOM 632 C CA . THR A 1 82 ? -3.302 7.452 14.801 1.00 93.38 82 THR A CA 1
ATOM 633 C C . THR A 1 82 ? -2.970 8.686 13.961 1.00 93.38 82 THR A C 1
ATOM 635 O O . THR A 1 82 ? -2.732 9.759 14.514 1.00 93.38 82 THR A O 1
ATOM 638 N N . GLY A 1 83 ? -2.971 8.555 12.631 1.00 91.44 83 GLY A N 1
ATOM 639 C CA . GLY A 1 83 ? -2.557 9.603 11.702 1.00 91.44 83 GLY A CA 1
ATOM 640 C C . GLY A 1 83 ? -1.056 9.597 11.404 1.00 91.44 83 GLY A C 1
ATOM 641 O O . GLY A 1 83 ? -0.556 10.528 10.771 1.00 91.44 83 GLY A O 1
ATOM 642 N N . THR A 1 84 ? -0.314 8.570 11.830 1.00 94.12 84 THR A N 1
ATOM 643 C CA . THR A 1 84 ? 1.121 8.474 11.550 1.00 94.12 84 THR A CA 1
ATOM 644 C C . THR A 1 84 ? 1.340 7.956 10.132 1.00 94.12 84 THR A C 1
ATOM 646 O O . THR A 1 84 ? 0.985 6.826 9.801 1.00 94.12 84 THR A O 1
ATOM 649 N N . CYS A 1 85 ? 1.968 8.780 9.291 1.00 93.81 85 CYS A N 1
ATOM 650 C CA . CYS A 1 85 ? 2.387 8.383 7.948 1.00 93.81 85 CYS A CA 1
ATOM 651 C C . CYS A 1 85 ? 3.698 7.588 7.980 1.00 93.81 85 CYS A C 1
ATOM 653 O O . CYS A 1 85 ? 4.693 7.991 8.589 1.00 93.81 85 CYS A O 1
ATOM 655 N N . GLN A 1 86 ? 3.725 6.501 7.218 1.00 95.50 86 GLN A N 1
ATOM 656 C CA . GLN A 1 86 ? 4.908 5.709 6.924 1.00 95.50 86 GLN A CA 1
ATOM 657 C C . GLN A 1 86 ? 5.024 5.528 5.411 1.00 95.50 86 GLN A C 1
ATOM 659 O O . GLN A 1 86 ? 4.022 5.446 4.709 1.00 95.50 86 GLN A O 1
ATOM 664 N N . ALA A 1 87 ? 6.250 5.457 4.899 1.00 94.69 87 ALA A N 1
ATOM 665 C CA . ALA A 1 87 ? 6.501 5.131 3.500 1.00 94.69 87 ALA A CA 1
ATOM 666 C C . ALA A 1 87 ? 7.707 4.204 3.372 1.00 94.69 87 ALA A C 1
ATOM 668 O O . ALA A 1 87 ? 8.692 4.339 4.108 1.00 94.69 87 ALA A O 1
ATOM 669 N N . ARG A 1 88 ? 7.624 3.237 2.460 1.00 94.81 88 ARG A N 1
ATOM 670 C CA . ARG A 1 88 ? 8.684 2.265 2.184 1.00 94.81 88 ARG A CA 1
ATOM 671 C C . ARG A 1 88 ? 8.741 1.938 0.705 1.00 94.81 88 ARG A C 1
ATOM 673 O O . ARG A 1 88 ? 7.721 1.914 0.020 1.00 94.81 88 ARG A O 1
ATOM 680 N N . ASP A 1 89 ? 9.945 1.629 0.255 1.00 93.62 89 ASP A N 1
ATOM 681 C CA . ASP A 1 89 ? 10.169 1.112 -1.082 1.00 93.62 89 ASP A CA 1
ATOM 682 C C . ASP A 1 89 ? 9.953 -0.402 -1.104 1.00 93.62 89 ASP A C 1
ATOM 684 O O . ASP A 1 89 ? 10.473 -1.133 -0.259 1.00 93.62 89 ASP A O 1
ATOM 688 N N . VAL A 1 90 ? 9.178 -0.871 -2.078 1.00 92.56 90 VAL A N 1
ATOM 689 C CA . VAL A 1 90 ? 8.827 -2.282 -2.262 1.00 92.56 90 VAL A CA 1
ATOM 690 C C . VAL A 1 90 ? 9.019 -2.701 -3.716 1.00 92.56 90 VAL A C 1
ATOM 692 O O . VAL A 1 90 ? 8.851 -1.908 -4.643 1.00 92.56 90 VAL A O 1
ATOM 695 N N . SER A 1 91 ? 9.344 -3.977 -3.921 1.00 91.31 91 SER A N 1
ATOM 696 C CA . SER A 1 91 ? 9.485 -4.578 -5.251 1.00 91.31 91 SER A CA 1
ATOM 697 C C . SER A 1 91 ? 8.192 -5.295 -5.637 1.00 91.31 91 SER A C 1
ATOM 699 O O . SER A 1 91 ? 7.985 -6.456 -5.288 1.00 91.31 91 SER A O 1
ATOM 701 N N . ILE A 1 92 ? 7.281 -4.576 -6.300 1.00 87.75 92 ILE A N 1
ATOM 702 C CA . ILE A 1 92 ? 5.970 -5.099 -6.738 1.00 87.75 92 ILE A CA 1
ATOM 703 C C . ILE A 1 92 ? 5.689 -4.804 -8.216 1.00 87.75 92 ILE A C 1
ATOM 705 O O . ILE A 1 92 ? 4.547 -4.607 -8.618 1.00 87.75 92 ILE A O 1
ATOM 709 N N . GLY A 1 93 ? 6.728 -4.749 -9.044 1.00 86.50 93 GLY A N 1
ATOM 710 C CA . GLY A 1 93 ? 6.588 -4.436 -10.461 1.00 86.50 93 GLY A CA 1
ATOM 711 C C . GLY A 1 93 ? 7.928 -4.168 -11.122 1.00 86.50 93 GLY A C 1
ATOM 712 O O . GLY A 1 93 ? 8.973 -4.595 -10.633 1.00 86.50 93 GLY A O 1
ATOM 713 N N . GLY A 1 94 ? 7.888 -3.470 -12.250 1.00 86.56 94 GLY A N 1
ATOM 714 C CA . GLY A 1 94 ? 9.088 -3.155 -13.002 1.00 86.56 94 GLY A CA 1
ATOM 715 C C . GLY A 1 94 ? 8.918 -1.971 -13.932 1.00 86.56 94 GLY A C 1
ATOM 716 O O . GLY A 1 94 ? 7.820 -1.451 -14.136 1.00 86.56 94 GLY A O 1
ATOM 717 N N . ASN A 1 95 ? 10.034 -1.563 -14.526 1.00 80.50 95 ASN A N 1
ATOM 718 C CA . ASN A 1 95 ? 10.009 -0.544 -15.557 1.00 80.50 95 ASN A CA 1
ATOM 719 C C . ASN A 1 95 ? 9.485 -1.153 -16.867 1.00 80.50 95 ASN A C 1
ATOM 721 O O . ASN A 1 95 ? 10.127 -2.007 -17.474 1.00 80.50 95 ASN A O 1
ATOM 725 N N . GLY A 1 96 ? 8.289 -0.741 -17.273 1.00 78.56 96 GLY A N 1
ATOM 726 C CA . GLY A 1 96 ? 7.615 -1.214 -18.478 1.00 78.56 96 GLY A CA 1
ATOM 727 C C . GLY A 1 96 ? 6.314 -0.452 -18.704 1.00 78.56 96 GLY A C 1
ATOM 728 O O . GLY A 1 96 ? 5.783 0.149 -17.777 1.00 78.56 96 GLY A O 1
ATOM 729 N N . THR A 1 97 ? 5.791 -0.466 -19.928 1.00 77.62 97 THR A N 1
ATOM 730 C CA . THR A 1 97 ? 4.610 0.327 -20.329 1.00 77.62 97 THR A CA 1
ATOM 731 C C . THR A 1 97 ? 3.384 -0.534 -20.639 1.00 77.62 97 THR A C 1
ATOM 733 O O . THR A 1 97 ? 2.420 -0.061 -21.229 1.00 77.62 97 THR A O 1
ATOM 736 N N . ALA A 1 98 ? 3.394 -1.805 -20.230 1.00 81.44 98 ALA A N 1
ATOM 737 C CA . ALA A 1 98 ? 2.328 -2.760 -20.537 1.00 81.44 98 ALA A CA 1
ATOM 738 C C . ALA A 1 98 ? 1.008 -2.512 -19.774 1.00 81.44 98 ALA A C 1
ATOM 740 O O . ALA A 1 98 ? 0.008 -3.158 -20.074 1.00 81.44 98 ALA A O 1
ATOM 741 N N . GLY A 1 99 ? 0.984 -1.598 -18.793 1.00 83.81 99 GLY A N 1
ATOM 742 C CA . GLY A 1 99 ? -0.222 -1.294 -18.017 1.00 83.81 99 GLY A CA 1
ATOM 743 C C . GLY A 1 99 ? -0.625 -2.422 -17.065 1.00 83.81 99 GLY A C 1
ATOM 744 O O . GLY A 1 99 ? -1.808 -2.721 -16.920 1.00 83.81 99 GLY A O 1
ATOM 745 N N . THR A 1 100 ? 0.354 -3.074 -16.436 1.00 88.06 100 THR A N 1
ATOM 746 C CA . THR A 1 100 ? 0.125 -4.184 -15.502 1.00 88.06 100 THR A CA 1
ATOM 747 C C . THR A 1 100 ? -0.316 -3.659 -14.137 1.00 88.06 100 THR A C 1
ATOM 749 O O . THR A 1 100 ? 0.223 -2.666 -13.649 1.00 88.06 100 THR A O 1
ATOM 752 N N . PHE A 1 101 ? -1.247 -4.357 -13.480 1.00 89.44 101 PHE A N 1
ATOM 753 C CA . PHE A 1 101 ? -1.696 -4.027 -12.126 1.00 89.44 101 PHE A CA 1
ATOM 754 C C . PHE A 1 101 ? -1.715 -5.248 -11.216 1.00 89.44 101 PHE A C 1
ATOM 756 O O . PHE A 1 101 ? -2.038 -6.353 -11.656 1.00 89.44 101 PHE A O 1
ATOM 763 N N . TYR A 1 102 ? -1.485 -5.015 -9.927 1.00 88.50 102 TYR A N 1
ATOM 764 C CA . TYR A 1 102 ? -1.691 -6.009 -8.884 1.00 88.50 102 TYR A CA 1
ATOM 765 C C . TYR A 1 102 ? -2.838 -5.613 -7.970 1.00 88.50 102 TYR A C 1
ATOM 767 O O . TYR A 1 102 ? -2.897 -4.496 -7.460 1.00 88.50 102 TYR A O 1
ATOM 775 N N . LYS A 1 103 ? -3.739 -6.567 -7.734 1.00 90.12 103 LYS A N 1
ATOM 776 C CA . LYS A 1 103 ? -4.767 -6.468 -6.703 1.00 90.12 103 LYS A CA 1
ATOM 777 C C . LYS A 1 103 ? -4.243 -7.115 -5.429 1.00 90.12 103 LYS A C 1
ATOM 779 O O . LYS A 1 103 ? -4.035 -8.326 -5.398 1.00 90.12 103 LYS A O 1
ATOM 784 N N . ILE A 1 104 ? -4.089 -6.319 -4.382 1.00 90.38 104 ILE A N 1
ATOM 785 C CA . ILE A 1 104 ? -3.635 -6.769 -3.067 1.00 90.38 104 ILE A CA 1
ATOM 786 C C . ILE A 1 104 ? -4.807 -6.682 -2.098 1.00 90.38 104 ILE A C 1
ATOM 788 O O . ILE A 1 104 ? -5.509 -5.673 -2.058 1.00 90.38 104 ILE A O 1
ATOM 792 N N . ASN A 1 105 ? -5.035 -7.755 -1.345 1.00 92.88 105 ASN A N 1
ATOM 793 C CA . ASN A 1 105 ? -6.095 -7.823 -0.345 1.00 92.88 105 ASN A CA 1
ATOM 794 C C . ASN A 1 105 ? -5.479 -7.733 1.047 1.00 92.88 105 ASN A C 1
ATOM 796 O O . ASN A 1 105 ? -4.602 -8.525 1.382 1.00 92.88 105 ASN A O 1
ATOM 800 N N . PHE A 1 106 ? -5.991 -6.817 1.855 1.00 92.88 106 PHE A N 1
ATOM 801 C CA . PHE A 1 106 ? -5.636 -6.667 3.255 1.00 92.88 106 PHE A CA 1
ATOM 802 C C . PHE A 1 106 ? -6.748 -7.294 4.104 1.00 92.88 106 PHE A C 1
ATOM 804 O O . PHE A 1 106 ? -7.894 -6.839 3.998 1.00 92.88 106 PHE A O 1
ATOM 811 N N . PRO A 1 107 ? -6.476 -8.372 4.866 1.00 93.50 107 PRO A N 1
ATOM 812 C CA . PRO A 1 107 ? -7.410 -8.922 5.849 1.00 93.50 107 PRO A CA 1
ATOM 813 C C . PRO A 1 107 ? -7.758 -7.926 6.947 1.00 93.50 107 PRO A C 1
ATOM 815 O O . PRO A 1 107 ? -6.951 -7.087 7.340 1.00 93.50 107 PRO A O 1
ATOM 818 N N . CYS A 1 108 ? -8.982 -8.061 7.446 1.00 92.50 108 CYS A N 1
ATOM 819 C CA . CYS A 1 108 ? -9.400 -7.453 8.695 1.00 92.50 108 CYS A CA 1
ATOM 820 C C . CYS A 1 108 ? -8.758 -8.189 9.874 1.00 92.50 108 CYS A C 1
ATOM 822 O O . CYS A 1 108 ? -8.916 -9.403 10.017 1.00 92.50 108 CYS A O 1
ATOM 824 N N . ASP A 1 109 ? -8.060 -7.451 10.724 1.00 91.12 109 ASP A N 1
ATOM 825 C CA . ASP A 1 109 ? -7.602 -7.913 12.022 1.00 91.12 109 ASP A CA 1
ATOM 826 C C . ASP A 1 109 ? -8.703 -7.651 13.056 1.00 91.12 109 ASP A C 1
ATOM 828 O O . ASP A 1 109 ? -9.077 -6.510 13.328 1.00 91.12 109 ASP A O 1
ATOM 832 N N . LEU A 1 110 ? -9.243 -8.726 13.632 1.00 87.38 110 LEU A N 1
ATOM 833 C CA . LEU A 1 110 ? -10.340 -8.658 14.599 1.00 87.38 110 LEU A CA 1
ATOM 834 C C . LEU A 1 110 ? -9.904 -8.136 15.975 1.00 87.38 110 LEU A C 1
ATOM 836 O O . LEU A 1 110 ? -10.763 -7.760 16.767 1.00 87.38 110 LEU A O 1
ATOM 840 N N . SER A 1 111 ? -8.601 -8.107 16.267 1.00 87.94 111 SER A N 1
ATOM 841 C CA . SER A 1 111 ? -8.081 -7.563 17.526 1.00 87.94 111 SER A CA 1
ATOM 842 C C . SER A 1 111 ?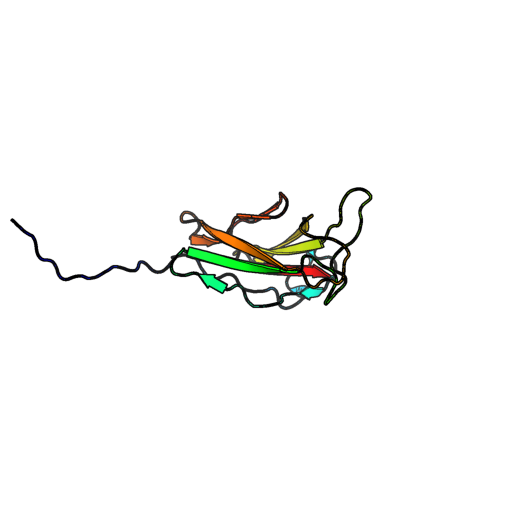 -8.049 -6.035 17.521 1.00 87.94 111 SER A C 1
ATOM 844 O O . SER A 1 111 ? -8.355 -5.404 18.529 1.00 87.94 111 SER A O 1
ATOM 846 N N . THR A 1 112 ? -7.738 -5.446 16.367 1.00 88.44 112 THR A N 1
ATOM 847 C CA . THR A 1 112 ? -7.660 -3.994 16.163 1.00 88.44 112 THR A CA 1
ATOM 848 C C . THR A 1 112 ? -8.896 -3.429 15.464 1.00 88.44 112 THR A C 1
ATOM 850 O O . THR A 1 112 ? -9.090 -2.217 15.451 1.00 88.44 112 THR A O 1
ATOM 853 N N . MET A 1 113 ? -9.750 -4.293 14.898 1.00 90.56 113 MET A N 1
ATOM 854 C CA . MET A 1 113 ? -10.864 -3.933 14.009 1.00 90.56 113 MET A CA 1
ATOM 855 C C . MET A 1 113 ? -10.396 -3.052 12.841 1.00 90.56 113 MET A C 1
ATOM 857 O O . MET 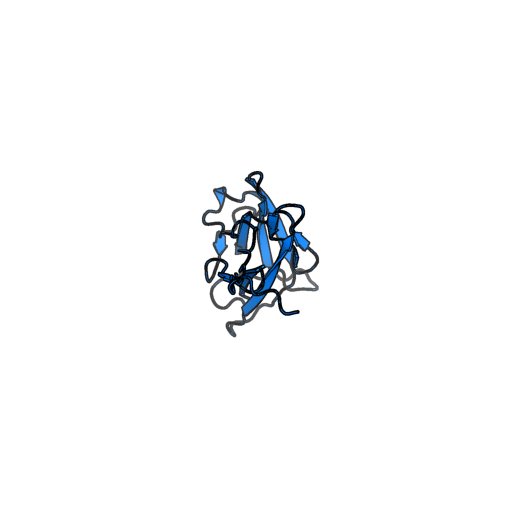A 1 113 ? -11.073 -2.106 12.419 1.00 90.56 113 MET A O 1
ATOM 861 N N . ARG A 1 114 ? -9.199 -3.346 12.324 1.00 93.19 114 ARG A N 1
ATOM 862 C CA . ARG A 1 114 ? -8.534 -2.584 11.263 1.00 93.19 114 ARG A CA 1
ATOM 863 C C . ARG A 1 114 ? -7.947 -3.502 10.207 1.00 93.19 114 ARG A C 1
ATOM 865 O O . ARG A 1 114 ? -7.679 -4.674 10.450 1.00 93.19 114 ARG A O 1
ATOM 872 N N . PHE A 1 115 ? -7.777 -2.973 9.003 1.00 94.62 115 PHE A N 1
ATOM 873 C CA . PHE A 1 115 ? -7.148 -3.724 7.925 1.00 94.62 115 PHE A CA 1
ATOM 874 C C . PHE A 1 115 ? -5.629 -3.721 8.079 1.00 94.62 115 PHE A C 1
ATOM 876 O O . PHE A 1 115 ? -5.041 -2.749 8.542 1.00 94.62 115 PHE A O 1
ATOM 883 N N . GLY A 1 116 ? -4.982 -4.807 7.674 1.00 93.94 116 GLY A N 1
ATOM 884 C CA . GLY A 1 116 ? -3.529 -4.923 7.722 1.00 93.94 116 GLY A CA 1
ATOM 885 C C . GLY A 1 116 ? -3.035 -6.094 6.888 1.00 93.94 116 GLY A C 1
ATOM 886 O O . GLY A 1 116 ? -3.821 -6.907 6.406 1.00 93.94 116 GLY A O 1
ATOM 887 N N . GLY A 1 117 ? -1.731 -6.165 6.653 1.00 92.88 117 GLY A N 1
ATOM 888 C CA . GLY A 1 117 ? -1.131 -7.214 5.840 1.00 92.88 117 GLY A CA 1
ATOM 889 C C . GLY A 1 117 ? 0.275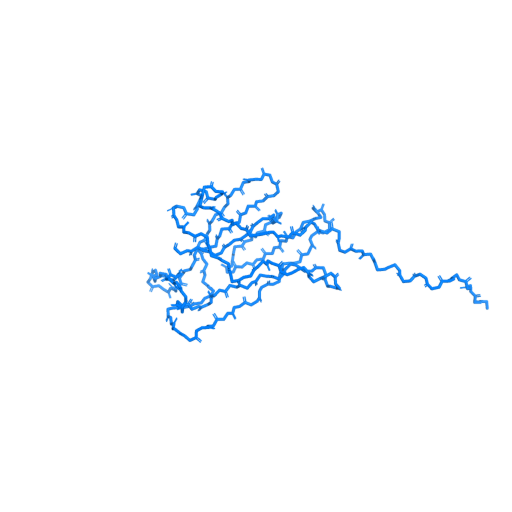 -6.878 5.372 1.00 92.88 117 GLY A C 1
ATOM 890 O O . GLY A 1 117 ? 0.843 -5.848 5.722 1.00 92.88 117 GLY A O 1
ATOM 891 N N . MET A 1 118 ? 0.836 -7.758 4.548 1.00 92.44 118 MET A N 1
ATOM 892 C CA . MET A 1 118 ? 2.202 -7.629 4.055 1.00 92.44 118 MET A CA 1
ATOM 893 C C . MET A 1 118 ? 2.228 -7.346 2.552 1.00 92.44 118 MET A C 1
ATOM 895 O O . MET A 1 118 ? 1.534 -8.002 1.776 1.00 92.44 118 MET A O 1
ATOM 899 N N . LEU A 1 119 ? 3.075 -6.407 2.133 1.00 90.69 119 LEU A N 1
ATOM 900 C CA . LEU A 1 119 ? 3.334 -6.089 0.729 1.00 90.69 119 LEU A CA 1
ATOM 901 C C . LEU A 1 119 ? 4.836 -5.937 0.516 1.00 90.69 119 LEU A C 1
ATOM 903 O O . LEU A 1 119 ? 5.464 -5.100 1.153 1.00 90.69 119 LEU A O 1
ATOM 907 N N . GLY A 1 120 ? 5.426 -6.750 -0.362 1.00 85.00 120 GLY A N 1
ATOM 908 C CA . GLY A 1 120 ? 6.858 -6.653 -0.673 1.00 85.00 120 GLY A CA 1
ATOM 909 C C . GLY A 1 120 ? 7.774 -6.727 0.559 1.00 85.00 120 GLY A C 1
ATOM 910 O O . GLY A 1 120 ? 8.785 -6.036 0.603 1.00 85.00 120 GLY A O 1
ATOM 911 N N . GLY A 1 121 ? 7.397 -7.512 1.577 1.00 88.44 121 GLY A N 1
ATOM 912 C CA . GLY A 1 121 ? 8.130 -7.637 2.846 1.00 88.44 121 GLY A CA 1
ATOM 913 C C . GLY A 1 121 ? 7.835 -6.547 3.885 1.00 88.44 121 GLY A C 1
ATOM 914 O O . GLY A 1 121 ? 8.314 -6.636 5.012 1.00 88.44 121 GLY A O 1
ATOM 915 N N . VAL A 1 122 ? 7.019 -5.546 3.550 1.00 91.19 122 VAL A N 1
ATOM 916 C CA . VAL A 1 122 ? 6.599 -4.484 4.469 1.00 91.19 122 VAL A CA 1
ATOM 917 C C . VAL A 1 122 ? 5.288 -4.880 5.131 1.00 91.19 122 VAL A C 1
ATOM 919 O O . VAL A 1 122 ? 4.286 -5.093 4.448 1.00 91.19 122 VAL A O 1
ATOM 922 N N . ASN A 1 123 ? 5.299 -4.987 6.459 1.00 93.31 123 ASN A N 1
ATOM 923 C CA . ASN A 1 123 ? 4.096 -5.221 7.249 1.00 93.31 123 ASN A CA 1
ATOM 924 C C . ASN A 1 123 ? 3.390 -3.891 7.537 1.00 93.31 123 ASN A C 1
ATOM 926 O O . ASN A 1 123 ? 3.975 -2.998 8.148 1.00 93.31 123 ASN A O 1
ATOM 930 N N . MET A 1 124 ? 2.138 -3.782 7.112 1.00 93.31 124 MET A N 1
ATOM 931 C CA . MET A 1 124 ? 1.250 -2.658 7.373 1.00 93.31 124 MET A CA 1
ATOM 932 C C . MET A 1 124 ? 0.207 -3.106 8.385 1.00 93.31 124 MET A C 1
ATOM 934 O O . MET A 1 124 ? -0.569 -4.026 8.123 1.00 93.31 124 MET A O 1
ATOM 938 N N . VAL A 1 125 ? 0.194 -2.457 9.540 1.00 91.75 125 VAL A N 1
ATOM 939 C CA . VAL A 1 125 ? -0.798 -2.681 10.592 1.00 91.75 125 VAL A CA 1
ATOM 940 C C . VAL A 1 125 ? -1.675 -1.448 10.710 1.00 91.75 125 VAL A C 1
ATOM 942 O O . VAL A 1 125 ? -1.224 -0.349 10.396 1.00 91.75 125 VAL A O 1
ATOM 945 N N . ASP A 1 126 ? -2.909 -1.645 11.168 1.00 93.38 126 ASP A N 1
ATOM 946 C CA . ASP A 1 126 ? -3.819 -0.546 11.492 1.00 93.38 126 ASP A CA 1
ATOM 947 C C . ASP A 1 126 ? -4.070 0.434 10.324 1.00 93.38 126 ASP A C 1
ATOM 949 O O . ASP A 1 126 ? -4.063 1.653 10.469 1.00 93.38 126 ASP A O 1
ATOM 953 N N . LEU A 1 127 ? -4.264 -0.107 9.122 1.00 93.44 127 LEU A N 1
ATOM 954 C CA . LEU A 1 127 ? -4.316 0.658 7.883 1.00 93.44 127 LEU A CA 1
ATOM 955 C C . LEU A 1 127 ? -5.571 1.543 7.816 1.00 93.44 127 LEU A C 1
ATOM 957 O O . LEU A 1 127 ? -6.692 1.031 7.741 1.00 93.44 127 LEU A O 1
ATOM 961 N N . ALA A 1 128 ? -5.383 2.864 7.789 1.00 93.75 128 ALA A N 1
ATOM 962 C CA . ALA A 1 128 ? -6.451 3.844 7.595 1.00 93.75 128 ALA A CA 1
ATOM 963 C C . ALA A 1 128 ? -6.440 4.418 6.175 1.00 93.75 128 ALA A C 1
ATOM 965 O O . ALA A 1 128 ? -7.479 4.447 5.516 1.00 93.75 128 ALA A O 1
ATOM 966 N N . GLU A 1 129 ? -5.267 4.806 5.672 1.00 94.12 129 GLU A N 1
ATOM 967 C CA . GLU A 1 129 ? -5.098 5.304 4.305 1.00 94.12 129 GLU A CA 1
ATOM 968 C C . GLU A 1 129 ? -3.885 4.679 3.625 1.00 94.12 129 GLU A C 1
ATOM 970 O O . GLU A 1 129 ? -2.909 4.323 4.283 1.00 94.12 129 GLU A O 1
ATOM 975 N N . ILE A 1 130 ? -3.919 4.570 2.297 1.00 94.31 130 ILE A N 1
ATOM 976 C CA . ILE A 1 130 ? -2.797 4.050 1.512 1.00 94.31 130 ILE A CA 1
ATOM 977 C C . ILE A 1 130 ? -2.723 4.682 0.122 1.00 94.31 130 ILE A C 1
ATOM 979 O O . ILE A 1 130 ? -3.745 5.009 -0.485 1.00 94.31 130 ILE A O 1
ATOM 983 N N . ALA A 1 131 ? -1.511 4.829 -0.406 1.00 94.19 131 ALA A N 1
ATOM 984 C CA . ALA A 1 131 ? -1.271 5.184 -1.799 1.00 94.19 131 ALA A CA 1
ATOM 985 C C . ALA A 1 131 ? 0.067 4.626 -2.303 1.00 94.19 131 ALA A C 1
ATOM 987 O O . ALA A 1 131 ? 0.995 4.364 -1.533 1.00 94.19 131 ALA A O 1
ATOM 988 N N . GLN A 1 132 ? 0.163 4.469 -3.621 1.00 93.44 132 GLN A N 1
ATOM 989 C CA . GLN A 1 132 ? 1.442 4.352 -4.319 1.00 93.44 132 GLN A CA 1
ATOM 990 C C . GLN A 1 132 ? 1.984 5.753 -4.582 1.00 93.44 132 GLN A C 1
ATOM 992 O O . GLN A 1 132 ? 1.199 6.675 -4.744 1.00 93.44 132 GLN A O 1
ATOM 997 N N . PHE A 1 133 ? 3.296 5.936 -4.645 1.00 93.12 133 PHE A N 1
ATOM 998 C CA . P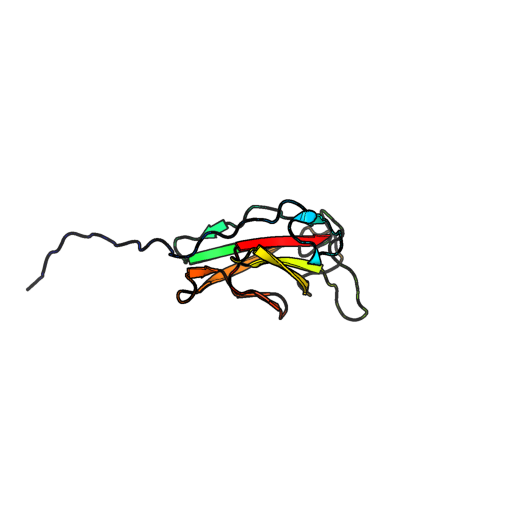HE A 1 133 ? 3.908 7.246 -4.845 1.00 93.12 133 PHE A CA 1
ATOM 999 C C . PHE A 1 133 ? 4.853 7.245 -6.048 1.00 93.12 133 PHE A C 1
ATOM 1001 O O . PHE A 1 133 ? 5.568 6.264 -6.274 1.00 93.12 133 PHE A O 1
ATOM 1008 N N . TYR A 1 134 ? 4.858 8.354 -6.793 1.00 92.00 134 TYR A N 1
ATOM 1009 C CA . TYR A 1 134 ? 5.763 8.630 -7.916 1.00 92.00 134 TYR A CA 1
ATOM 1010 C C . TYR A 1 134 ? 6.522 9.943 -7.715 1.00 92.00 134 TYR A C 1
ATOM 1012 O O . TYR A 1 134 ? 5.949 10.885 -7.115 1.00 92.00 134 TYR A O 1
#

Sequence (134 aa):
MVVLCSDIVFVLPCPCTPVLTIQNTTACPAANGKQPFTVRTPYFLASRCFASIIFEASNFRQNFFSFNGTNYLTTIGWIDSTGTCQARDVSIGGNGTAGTFYKINFPCDLSTMRFGGMLGGVNMVDLAEIAQFY

pLDDT: mean 84.92, std 13.73, range [33.69, 95.5]

Secondary structure (DSSP, 8-state):
---------------SPPPEE---GGG-GGGTTPPEE-SSPPEEETTTTEEEEEEE-SSSSS---EE-SS-EEEEEEEEETT--EEEEEE-S--S-SS--EEEEEEEEETTTTEEEEEETTEEEEEEEEEEEE-

Foldseek 3Di:
DDDDDDDDPPLPFLLADAAFADQACVLACQLVPFGFDAPDTFDQPRVQQKTKGKDWQECQPHDQWDDPPPATWGKKWFAAPVSHIHIDIAHRHDYDNPRDMDIDIFHQDPVLSHTWDDGRNDTGPRTHYIGITD

Organism: NCBI:txid1561998

Radius of gyration: 17.67 Å; chains: 1; bounding box: 59×49×38 Å